Protein AF-A0A3A0AU08-F1 (afdb_monomer_lite)

Sequence (106 aa):
MRICIDSNQFIFGIAGTDAAAERVLLLLPHLEVVIPHLVVQEVTRNLNASEVNALYILFNKAPRLTIINEPVPAPLVTKYIALGLREKGDAFIGAFVEWQEAHYLI

Foldseek 3Di:
DEEEEALVLLQCLLVVNDPVSVVVLVCQLVHQYEYEVVSVVSNVVNDDPVSNVVSVVSVVSRPNYHYHDDQQPPVQLVVQVVVVDDSPPPSRVNSVCVVVVHPYYD

Structure (mmCIF, N/CA/C/O backbone):
data_AF-A0A3A0AU08-F1
#
_entry.id   AF-A0A3A0AU08-F1
#
loop_
_atom_site.group_PDB
_atom_site.id
_atom_site.type_symbol
_atom_site.label_atom_id
_atom_site.label_alt_id
_atom_site.label_comp_id
_atom_site.label_asym_id
_atom_site.label_entity_id
_atom_site.label_seq_id
_atom_site.pdbx_PDB_ins_code
_atom_site.Cartn_x
_atom_site.Cartn_y
_atom_site.Cartn_z
_atom_site.occupancy
_atom_site.B_iso_or_equiv
_atom_site.auth_seq_id
_atom_site.auth_comp_id
_atom_site.auth_asym_id
_atom_site.auth_atom_id
_atom_site.pdbx_PDB_model_num
ATOM 1 N N . MET A 1 1 ? 1.454 -14.918 -0.854 1.00 87.31 1 MET A N 1
ATOM 2 C CA . MET A 1 1 ? 0.871 -14.265 -2.050 1.00 87.31 1 MET A CA 1
ATOM 3 C C . MET A 1 1 ? 0.843 -12.798 -1.721 1.00 87.31 1 MET A C 1
ATOM 5 O O . MET A 1 1 ? 0.077 -12.414 -0.844 1.00 87.31 1 MET A O 1
ATOM 9 N N . ARG A 1 2 ? 1.727 -12.031 -2.352 1.00 95.19 2 ARG A N 1
ATOM 10 C CA . ARG A 1 2 ? 1.970 -10.636 -2.003 1.00 95.19 2 ARG A CA 1
ATOM 11 C C . ARG A 1 2 ? 1.085 -9.714 -2.824 1.00 95.19 2 ARG A C 1
ATOM 13 O O . ARG A 1 2 ? 0.953 -9.912 -4.030 1.00 95.19 2 ARG A O 1
ATOM 20 N N . ILE A 1 3 ? 0.493 -8.727 -2.171 1.00 96.88 3 ILE A N 1
ATOM 21 C CA . ILE A 1 3 ? -0.437 -7.773 -2.775 1.00 96.88 3 ILE A CA 1
ATOM 22 C C . ILE A 1 3 ? 0.085 -6.358 -2.534 1.00 96.88 3 ILE A C 1
ATOM 24 O O . ILE A 1 3 ? 0.605 -6.067 -1.458 1.00 96.88 3 ILE A O 1
ATOM 28 N N . CYS A 1 4 ? -0.067 -5.481 -3.520 1.00 97.06 4 CYS A N 1
ATOM 29 C CA . CYS A 1 4 ? 0.078 -4.044 -3.343 1.00 97.06 4 CYS A CA 1
ATOM 30 C C . CYS A 1 4 ? -1.312 -3.419 -3.259 1.00 97.06 4 CYS A C 1
ATOM 32 O O . CYS A 1 4 ? -2.163 -3.713 -4.095 1.00 97.06 4 CYS A O 1
ATOM 34 N N . ILE A 1 5 ? -1.539 -2.583 -2.251 1.00 96.25 5 ILE A N 1
ATOM 35 C CA . ILE A 1 5 ? -2.806 -1.870 -2.070 1.00 96.25 5 ILE A CA 1
ATOM 36 C C . ILE A 1 5 ? -2.560 -0.388 -2.348 1.00 96.25 5 ILE A C 1
ATOM 38 O O . ILE A 1 5 ? -1.638 0.202 -1.781 1.00 96.25 5 ILE A O 1
ATOM 42 N N . ASP A 1 6 ? -3.366 0.190 -3.230 1.00 94.38 6 ASP A N 1
ATOM 43 C CA . ASP A 1 6 ? -3.326 1.59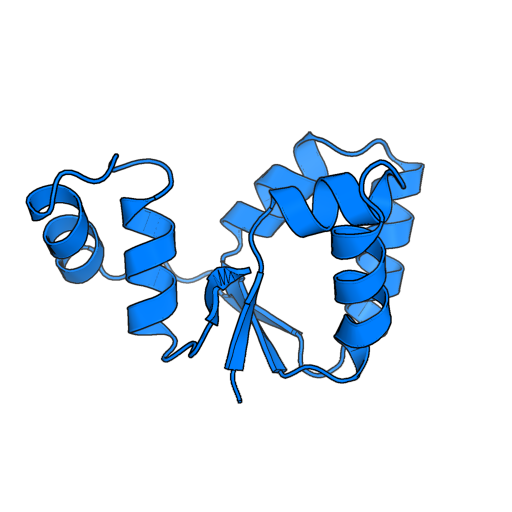7 -3.604 1.00 94.38 6 ASP A CA 1
ATOM 44 C C . ASP A 1 6 ? -3.911 2.501 -2.505 1.00 94.38 6 ASP A C 1
ATOM 46 O O . ASP A 1 6 ? -4.661 2.071 -1.621 1.00 94.38 6 ASP A O 1
ATOM 50 N N . SER A 1 7 ? -3.580 3.789 -2.554 1.00 94.88 7 SER A N 1
ATOM 51 C CA . SER A 1 7 ? -4.037 4.789 -1.586 1.00 94.88 7 SER A CA 1
ATOM 52 C C . SER A 1 7 ? -5.561 4.889 -1.518 1.00 94.88 7 SER A C 1
ATOM 54 O O . SER A 1 7 ? -6.118 4.969 -0.421 1.00 94.88 7 SER A O 1
ATOM 56 N N . ASN A 1 8 ? -6.247 4.797 -2.659 1.00 94.94 8 ASN A N 1
ATOM 57 C CA . ASN A 1 8 ? -7.705 4.876 -2.742 1.00 94.94 8 ASN A CA 1
ATOM 58 C C . ASN A 1 8 ? -8.414 3.825 -1.876 1.00 94.94 8 ASN A C 1
ATOM 60 O O . ASN A 1 8 ? -9.392 4.150 -1.204 1.00 94.94 8 ASN A O 1
ATOM 64 N N . GLN A 1 9 ? -7.902 2.592 -1.817 1.00 96.62 9 GLN A N 1
ATOM 65 C CA . GLN A 1 9 ? -8.506 1.532 -0.999 1.00 96.62 9 GLN A CA 1
ATOM 66 C C . GLN A 1 9 ? -8.431 1.854 0.495 1.00 96.62 9 GLN A C 1
ATOM 68 O O . GLN A 1 9 ? -9.381 1.625 1.242 1.00 96.62 9 GLN A O 1
ATOM 73 N N . PHE A 1 10 ? -7.316 2.428 0.950 1.00 97.38 10 PHE A N 1
ATOM 74 C CA . PHE A 1 10 ? -7.207 2.876 2.334 1.00 97.38 10 PHE A CA 1
ATOM 75 C C . PHE A 1 10 ? -8.100 4.085 2.605 1.00 97.38 10 PHE A C 1
ATOM 77 O O . PHE A 1 10 ? -8.777 4.109 3.627 1.00 97.38 10 PHE A O 1
ATOM 84 N N . ILE A 1 11 ? -8.127 5.070 1.702 1.00 97.19 11 ILE A N 1
ATOM 85 C CA . ILE A 1 11 ? -8.922 6.291 1.876 1.00 97.19 11 ILE A CA 1
ATOM 86 C C . ILE A 1 11 ? -10.409 5.941 1.967 1.00 97.19 11 ILE A C 1
ATOM 88 O O . ILE A 1 11 ? -11.058 6.284 2.953 1.00 97.19 11 ILE A O 1
ATOM 92 N N . PHE A 1 12 ? -10.942 5.212 0.985 1.00 97.25 12 PHE A N 1
ATOM 93 C CA . PHE A 1 12 ? -12.366 4.878 0.948 1.00 97.25 12 PHE A CA 1
ATOM 94 C C . PHE A 1 12 ? -12.758 3.853 2.011 1.00 97.25 12 PHE A C 1
ATOM 96 O O . PHE A 1 12 ? -13.826 3.973 2.610 1.00 97.25 12 PHE A O 1
ATOM 103 N N . GLY A 1 13 ? -11.884 2.883 2.294 1.00 97.31 13 GLY A N 1
ATOM 104 C CA . GLY A 1 13 ? -12.142 1.873 3.313 1.00 97.31 13 GLY A CA 1
ATOM 105 C C . GLY A 1 13 ? -12.128 2.439 4.736 1.00 97.31 13 GLY A C 1
ATOM 106 O O . GLY A 1 13 ? -12.939 2.027 5.558 1.00 97.31 13 GLY A O 1
ATOM 107 N N . ILE A 1 14 ? -11.244 3.395 5.047 1.00 96.75 14 ILE A N 1
ATOM 108 C CA . ILE A 1 14 ? -11.229 4.056 6.362 1.00 96.75 14 ILE A CA 1
ATOM 109 C C . ILE A 1 14 ? -12.379 5.063 6.489 1.00 96.75 14 ILE A C 1
ATOM 111 O O . ILE A 1 14 ? -12.988 5.144 7.555 1.00 96.75 14 ILE A O 1
ATOM 115 N N . ALA A 1 15 ? -12.700 5.798 5.419 1.00 94.06 15 ALA A N 1
ATOM 116 C CA . ALA A 1 15 ? -13.805 6.759 5.411 1.00 94.06 15 ALA A CA 1
ATOM 117 C C . ALA A 1 15 ? -15.198 6.096 5.382 1.00 94.06 15 ALA A C 1
ATOM 119 O O . ALA A 1 15 ? -16.203 6.773 5.595 1.00 94.06 15 ALA A O 1
ATOM 120 N N . GLY A 1 16 ? -15.276 4.789 5.104 1.00 94.31 16 GLY A N 1
ATOM 121 C CA . GLY A 1 16 ? -16.537 4.050 4.995 1.00 94.31 16 GLY A CA 1
ATOM 122 C C . GLY A 1 16 ? -17.375 4.456 3.778 1.00 94.31 16 GLY A C 1
ATOM 123 O O . GLY A 1 16 ? -18.605 4.486 3.840 1.00 94.31 16 GLY A O 1
ATOM 124 N N . THR A 1 17 ? -16.716 4.873 2.693 1.00 95.56 17 THR A N 1
ATOM 125 C CA . THR A 1 17 ? -17.379 5.367 1.474 1.00 95.56 17 THR A CA 1
ATOM 126 C C . THR A 1 17 ? -17.420 4.336 0.350 1.00 95.56 17 THR A C 1
ATOM 128 O O . THR A 1 17 ? -18.173 4.522 -0.605 1.00 95.56 17 THR A O 1
ATOM 131 N N . ASP A 1 18 ? -16.667 3.238 0.473 1.00 97.38 18 ASP A N 1
ATOM 132 C CA . ASP A 1 18 ? -16.695 2.111 -0.458 1.00 97.38 18 ASP A CA 1
ATOM 133 C C . ASP A 1 18 ? -16.668 0.765 0.286 1.00 97.38 18 ASP A C 1
ATOM 135 O O . ASP A 1 18 ? -15.705 0.406 0.967 1.00 97.38 18 ASP A O 1
ATOM 139 N N . ALA A 1 19 ? -17.733 -0.021 0.110 1.00 96.81 19 ALA A N 1
ATOM 140 C CA . ALA A 1 19 ? -17.910 -1.288 0.815 1.00 96.81 19 ALA A CA 1
ATOM 141 C C . ALA A 1 19 ? -16.920 -2.385 0.375 1.00 96.81 19 ALA A C 1
ATOM 143 O O . ALA A 1 19 ? -16.685 -3.338 1.124 1.00 96.81 19 ALA A O 1
ATOM 144 N N . ALA A 1 20 ? -16.366 -2.310 -0.840 1.00 96.19 20 ALA A N 1
ATOM 145 C CA . ALA A 1 20 ? -15.351 -3.257 -1.288 1.00 96.19 20 ALA A CA 1
ATOM 146 C C . ALA A 1 20 ? -13.995 -2.923 -0.653 1.00 96.19 20 ALA A C 1
ATOM 148 O O . ALA A 1 20 ? -13.342 -3.824 -0.125 1.00 96.19 20 ALA A O 1
ATOM 149 N N . ALA A 1 21 ? -13.631 -1.642 -0.611 1.00 97.12 21 ALA A N 1
ATOM 150 C CA . ALA A 1 21 ? -12.450 -1.138 0.072 1.00 97.12 21 ALA A CA 1
ATOM 151 C C . ALA A 1 21 ? -12.486 -1.478 1.571 1.00 97.12 21 ALA A C 1
ATOM 153 O O . ALA A 1 21 ? -11.527 -2.038 2.103 1.00 97.12 21 ALA A O 1
ATOM 154 N N . GLU A 1 22 ? -13.624 -1.269 2.241 1.00 97.25 22 GLU A N 1
ATOM 155 C CA . GLU A 1 22 ? -13.824 -1.695 3.634 1.00 97.25 22 GLU A CA 1
ATOM 156 C C . GLU A 1 22 ? -13.539 -3.192 3.827 1.00 97.25 22 GLU A C 1
ATOM 158 O O . GLU A 1 22 ? -12.816 -3.588 4.745 1.00 97.25 22 GLU A O 1
ATOM 163 N N . ARG A 1 23 ? -14.059 -4.048 2.935 1.00 96.31 23 ARG A N 1
ATOM 164 C CA . ARG A 1 23 ? -13.812 -5.498 2.985 1.00 96.31 23 ARG A CA 1
ATOM 165 C C . ARG A 1 23 ? -12.341 -5.843 2.782 1.00 96.31 23 ARG A C 1
ATOM 167 O O . ARG A 1 23 ? -11.844 -6.733 3.468 1.00 96.31 23 ARG A O 1
ATOM 174 N N . VAL A 1 24 ? -11.641 -5.153 1.881 1.00 95.38 24 VAL A N 1
ATOM 175 C CA . VAL A 1 24 ? -10.192 -5.326 1.694 1.00 95.38 24 VAL A CA 1
ATOM 176 C C . VAL A 1 24 ? -9.448 -4.988 2.988 1.00 95.38 24 VAL A C 1
ATOM 178 O O . VAL A 1 24 ? -8.607 -5.773 3.428 1.00 95.38 24 VAL A O 1
ATOM 181 N N . LEU A 1 25 ? -9.800 -3.885 3.656 1.00 96.38 25 LEU A N 1
ATOM 182 C CA . LEU A 1 25 ? -9.162 -3.486 4.914 1.00 96.38 25 LEU A CA 1
ATOM 183 C C . LEU A 1 25 ? -9.452 -4.453 6.069 1.00 96.38 25 LEU A C 1
ATOM 185 O O . LEU A 1 25 ? -8.555 -4.740 6.860 1.00 96.38 25 LEU A O 1
ATOM 189 N N . LEU A 1 26 ? -10.659 -5.022 6.145 1.00 96.12 26 LEU A N 1
ATOM 190 C CA . LEU A 1 26 ? -10.986 -6.066 7.127 1.00 96.12 26 LEU A CA 1
ATOM 191 C C . LEU A 1 26 ? -10.130 -7.328 6.953 1.00 96.12 26 LEU A C 1
ATOM 193 O O . LEU A 1 26 ? -9.841 -8.020 7.929 1.00 96.12 26 LEU A O 1
ATOM 197 N N . LEU A 1 27 ? -9.705 -7.622 5.723 1.00 95.62 27 LEU A N 1
ATOM 198 C CA . LEU A 1 27 ? -8.833 -8.753 5.416 1.00 95.62 27 LEU A CA 1
ATOM 199 C C . LEU A 1 27 ? -7.350 -8.441 5.632 1.00 95.62 27 LEU A C 1
ATOM 201 O O . LEU A 1 27 ? -6.560 -9.381 5.699 1.00 95.62 27 LEU A O 1
ATOM 205 N N . LEU A 1 28 ? -6.959 -7.171 5.786 1.00 95.50 28 LEU A N 1
ATOM 206 C CA . LEU A 1 28 ? -5.559 -6.742 5.869 1.00 95.50 28 LEU A CA 1
ATOM 207 C C . LEU A 1 28 ? -4.709 -7.544 6.881 1.00 95.50 28 LEU A C 1
ATOM 209 O O . LEU A 1 28 ? -3.610 -7.958 6.505 1.00 95.50 28 LEU A O 1
ATOM 213 N N . PRO A 1 29 ? -5.189 -7.874 8.103 1.00 95.81 29 PRO A N 1
ATOM 214 C CA . PRO A 1 29 ? -4.447 -8.726 9.044 1.00 95.81 29 PRO A CA 1
ATOM 215 C C . PRO A 1 29 ? -4.076 -10.115 8.502 1.00 95.81 29 PRO A C 1
ATOM 217 O O . PRO A 1 29 ? -3.114 -10.739 8.951 1.00 95.81 29 PRO A O 1
ATOM 220 N N . HIS A 1 30 ? -4.835 -10.605 7.524 1.00 95.56 30 HIS A N 1
ATOM 221 C CA . HIS A 1 30 ? -4.711 -11.927 6.917 1.00 95.56 30 HIS A CA 1
ATOM 222 C C . HIS A 1 30 ? -4.057 -11.910 5.533 1.00 95.56 30 HIS A C 1
ATOM 224 O O . HIS A 1 30 ? -3.892 -12.976 4.936 1.00 95.56 30 HIS A O 1
ATOM 230 N N . LEU A 1 31 ? -3.591 -10.756 5.058 1.00 95.56 31 LEU A N 1
ATOM 231 C CA . LEU A 1 31 ? -2.894 -10.613 3.781 1.00 95.56 31 LEU A CA 1
ATOM 232 C C . LEU A 1 31 ? -1.384 -10.431 3.988 1.00 95.56 31 LEU A C 1
ATOM 234 O O . LEU A 1 31 ? -0.923 -10.148 5.092 1.00 95.56 31 LEU A O 1
ATOM 238 N N . GLU A 1 32 ? -0.604 -10.671 2.935 1.00 97.75 32 GLU A N 1
ATOM 239 C CA . GLU A 1 32 ? 0.796 -10.249 2.832 1.00 97.75 32 GLU A CA 1
ATOM 240 C C . GLU A 1 32 ? 0.808 -9.026 1.916 1.00 97.75 32 GLU A C 1
ATOM 242 O O . GLU A 1 32 ? 0.537 -9.150 0.719 1.00 97.75 32 GLU A O 1
ATOM 247 N N . VAL A 1 33 ? 1.048 -7.846 2.486 1.00 97.94 33 VAL A N 1
ATOM 248 C CA . VAL A 1 33 ? 0.867 -6.571 1.787 1.00 97.94 33 VAL A CA 1
ATOM 249 C C . VAL A 1 33 ? 2.163 -5.788 1.775 1.00 97.94 33 VAL A C 1
ATOM 251 O O . VAL A 1 33 ? 2.828 -5.654 2.798 1.00 97.94 33 VAL A O 1
ATOM 254 N N . VAL A 1 34 ? 2.496 -5.237 0.617 1.00 98.19 34 VAL A N 1
ATOM 255 C CA . VAL A 1 34 ? 3.629 -4.338 0.433 1.00 98.19 34 VAL A CA 1
ATOM 256 C C . VAL A 1 34 ? 3.120 -3.030 -0.158 1.00 98.19 34 VAL A C 1
ATOM 258 O O . VAL A 1 34 ? 2.374 -3.046 -1.131 1.00 98.19 34 VAL A O 1
ATOM 261 N N . ILE A 1 35 ? 3.485 -1.895 0.430 1.00 97.25 35 ILE A N 1
ATOM 262 C CA . ILE A 1 35 ? 3.105 -0.574 -0.084 1.00 97.25 35 ILE A CA 1
ATOM 263 C C . ILE A 1 35 ? 4.305 0.372 -0.072 1.00 97.25 35 ILE A C 1
ATOM 265 O O . ILE A 1 35 ? 5.163 0.262 0.810 1.00 97.25 35 ILE A O 1
ATOM 269 N N . PRO A 1 36 ? 4.398 1.316 -1.020 1.00 96.12 36 PRO A N 1
ATOM 270 C CA . PRO A 1 36 ? 5.420 2.347 -0.965 1.00 96.12 36 PRO A CA 1
ATOM 271 C C . PRO A 1 36 ? 5.057 3.382 0.105 1.00 96.12 36 PRO A C 1
ATOM 273 O O . PRO A 1 36 ? 3.883 3.674 0.339 1.00 96.12 36 PRO A O 1
ATOM 276 N N . HIS A 1 37 ? 6.060 4.022 0.704 1.00 95.06 37 HIS A N 1
ATOM 277 C CA . HIS A 1 37 ? 5.849 5.109 1.667 1.00 95.06 37 HIS A CA 1
ATOM 278 C C . HIS A 1 37 ? 4.977 6.248 1.105 1.00 95.06 37 HIS A C 1
ATOM 280 O O . HIS A 1 37 ? 4.214 6.870 1.842 1.00 95.06 37 HIS A O 1
ATOM 286 N N . LEU A 1 38 ? 5.029 6.483 -0.212 1.00 92.81 38 LEU A N 1
ATOM 287 C CA . LEU A 1 38 ? 4.177 7.460 -0.896 1.00 92.81 38 LEU A CA 1
ATOM 288 C C . LEU A 1 38 ? 2.678 7.178 -0.726 1.00 92.81 38 LEU A C 1
ATOM 290 O O . LEU A 1 38 ? 1.924 8.127 -0.534 1.00 92.81 38 LEU A O 1
ATOM 294 N N . VAL A 1 39 ? 2.254 5.907 -0.712 1.00 94.56 39 VAL A N 1
ATOM 295 C CA . VAL A 1 39 ? 0.850 5.548 -0.442 1.00 94.56 39 VAL A CA 1
ATOM 296 C C . VAL A 1 39 ? 0.465 5.998 0.964 1.00 94.56 39 VAL A C 1
ATOM 298 O O . VAL A 1 39 ? -0.557 6.648 1.140 1.00 94.56 39 VAL A O 1
ATOM 301 N N . VAL A 1 40 ? 1.312 5.763 1.969 1.00 95.75 40 VAL A N 1
ATOM 302 C CA . VAL A 1 40 ? 1.042 6.210 3.347 1.00 95.75 40 VAL A CA 1
ATOM 303 C C . VAL A 1 40 ? 0.930 7.735 3.425 1.00 95.75 40 VAL A C 1
ATOM 305 O O . VAL A 1 40 ? 0.024 8.255 4.078 1.00 95.75 40 VAL A O 1
ATOM 308 N N . GLN A 1 41 ? 1.811 8.467 2.739 1.00 94.88 41 GLN A N 1
ATOM 309 C CA . GLN A 1 41 ? 1.760 9.932 2.676 1.00 94.88 41 GLN A CA 1
ATOM 310 C C . GLN A 1 41 ? 0.497 10.460 1.989 1.00 94.88 41 GLN A C 1
ATOM 312 O O . GLN A 1 41 ? -0.040 11.490 2.395 1.00 94.88 41 GLN A O 1
ATOM 317 N N . GLU A 1 42 ? 0.035 9.795 0.934 1.00 94.44 42 GLU A N 1
ATOM 318 C CA . GLU A 1 42 ? -1.192 10.168 0.239 1.00 94.44 42 GLU A CA 1
ATOM 319 C C . GLU A 1 42 ? -2.425 9.886 1.097 1.00 94.44 42 GLU A C 1
ATOM 321 O O . GLU A 1 42 ? -3.258 10.772 1.278 1.00 94.44 42 GLU A O 1
ATOM 326 N N . VAL A 1 43 ? -2.505 8.695 1.691 1.00 96.62 43 VAL A N 1
ATOM 327 C CA . VAL A 1 43 ? -3.612 8.306 2.570 1.00 96.62 43 VAL A CA 1
ATOM 328 C C . VAL A 1 43 ? -3.702 9.270 3.749 1.00 96.62 43 VAL A C 1
ATOM 330 O O . VAL A 1 43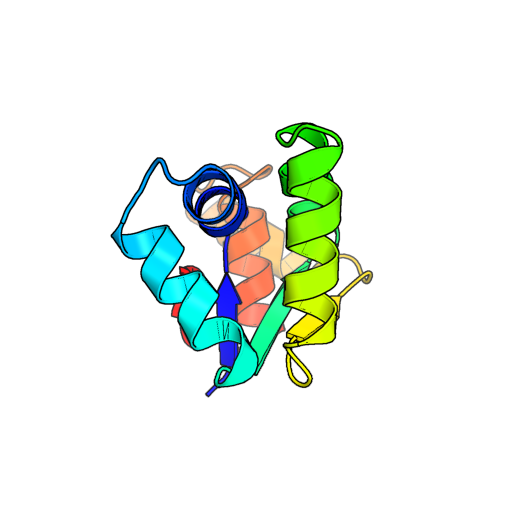 ? -4.735 9.893 3.963 1.00 96.62 43 VAL A O 1
ATOM 333 N N . THR A 1 44 ? -2.604 9.480 4.475 1.00 96.81 44 THR A N 1
ATOM 334 C CA . THR A 1 44 ? -2.593 10.377 5.645 1.00 96.81 44 THR A CA 1
ATOM 335 C C . THR A 1 44 ? -2.945 11.826 5.313 1.00 96.81 44 THR A C 1
ATOM 337 O O . THR A 1 44 ? -3.533 12.502 6.150 1.00 96.81 44 THR A O 1
ATOM 340 N N . ARG A 1 45 ? -2.640 12.309 4.102 1.00 96.88 45 ARG A N 1
ATOM 341 C CA . ARG A 1 45 ? -3.009 13.661 3.652 1.00 96.88 45 ARG A CA 1
ATOM 342 C C . ARG A 1 45 ? -4.506 13.815 3.379 1.00 96.88 45 ARG A C 1
ATOM 344 O O . ARG A 1 45 ? -5.018 14.925 3.483 1.00 96.88 45 ARG A O 1
ATOM 351 N N . ASN A 1 46 ? -5.178 12.729 3.004 1.00 96.88 46 ASN A N 1
ATOM 352 C CA . ASN A 1 46 ? -6.598 12.722 2.652 1.00 96.88 46 ASN A CA 1
ATOM 353 C C . ASN A 1 46 ? -7.516 12.358 3.829 1.00 96.88 46 ASN A C 1
ATOM 355 O O . ASN A 1 46 ? -8.731 12.475 3.700 1.00 96.88 46 ASN A O 1
ATOM 359 N N . LEU A 1 47 ? -6.955 11.939 4.964 1.00 95.88 47 LEU A N 1
ATOM 360 C CA . LEU A 1 47 ? -7.702 11.547 6.155 1.00 95.88 47 LEU A CA 1
ATOM 361 C C . LEU A 1 47 ? -7.662 12.636 7.235 1.00 95.88 47 LEU A C 1
ATOM 363 O O . LEU A 1 47 ? -6.671 13.348 7.407 1.00 95.88 47 LEU A O 1
ATOM 367 N N . ASN A 1 48 ? -8.734 12.736 8.016 1.00 96.69 48 ASN A N 1
ATOM 368 C CA . ASN A 1 48 ? -8.764 13.554 9.2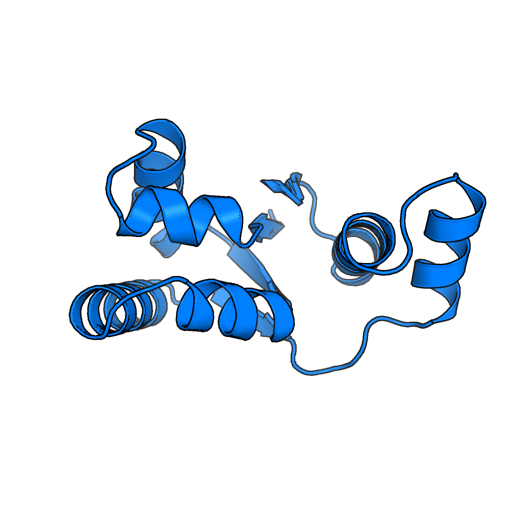24 1.00 96.69 48 ASN A CA 1
ATOM 369 C C . ASN A 1 48 ? -8.039 12.859 10.396 1.00 96.69 48 ASN A C 1
ATOM 371 O O . ASN A 1 48 ? -7.700 11.679 10.340 1.00 96.69 48 ASN A O 1
ATOM 375 N N . ALA A 1 49 ? -7.815 13.571 11.504 1.00 96.38 49 ALA A N 1
ATOM 376 C CA . ALA A 1 49 ? -7.025 13.048 12.624 1.00 96.38 49 ALA A CA 1
ATOM 377 C C . ALA A 1 49 ? -7.570 11.737 13.232 1.00 96.38 49 ALA A C 1
ATOM 379 O O . ALA A 1 49 ? -6.790 10.872 13.636 1.00 96.38 49 ALA A O 1
ATOM 380 N N . SER A 1 50 ? -8.896 11.574 13.297 1.00 96.81 50 SER A N 1
ATOM 381 C CA . SER A 1 50 ? -9.515 10.354 13.832 1.00 96.81 50 SER A CA 1
ATOM 382 C C . SER A 1 50 ? -9.346 9.161 12.886 1.00 96.81 50 SER A C 1
ATOM 384 O O . SER A 1 50 ? -9.036 8.057 13.331 1.00 96.81 50 SER A O 1
ATOM 386 N N . GLU A 1 51 ? -9.443 9.404 11.581 1.00 97.00 51 GLU A N 1
ATOM 387 C CA . GLU A 1 51 ? -9.234 8.410 10.528 1.00 97.00 51 GLU A CA 1
ATOM 388 C C . GLU A 1 51 ? -7.763 7.990 10.428 1.00 97.00 51 GLU A C 1
ATOM 390 O O . GLU A 1 51 ? -7.462 6.805 10.310 1.00 97.00 51 GLU A O 1
ATOM 395 N N . VAL A 1 52 ? -6.826 8.933 10.569 1.00 97.12 52 VAL A N 1
ATOM 396 C CA . VAL A 1 52 ? -5.388 8.629 10.644 1.00 97.12 52 VAL A CA 1
ATOM 397 C C . VAL A 1 52 ? -5.083 7.721 11.839 1.00 97.12 52 VAL A C 1
ATOM 399 O O . VAL A 1 52 ? -4.314 6.768 11.714 1.00 97.12 52 VAL A O 1
ATOM 402 N N . ASN A 1 53 ? -5.706 7.961 12.996 1.00 97.19 53 ASN A N 1
ATOM 403 C CA . ASN A 1 53 ? -5.561 7.065 14.143 1.00 97.19 53 ASN A CA 1
ATOM 404 C C . ASN A 1 53 ? -6.112 5.659 13.836 1.00 97.19 53 ASN A C 1
ATOM 406 O O . ASN A 1 53 ? -5.455 4.658 14.124 1.00 97.19 53 ASN A O 1
ATOM 410 N N . ALA A 1 54 ? -7.281 5.569 13.193 1.00 96.25 54 ALA A N 1
ATOM 411 C CA . ALA A 1 54 ? -7.857 4.293 12.768 1.00 96.25 54 ALA A CA 1
ATOM 412 C C . ALA A 1 54 ? -6.939 3.534 11.790 1.00 96.25 54 ALA A C 1
ATOM 414 O O . ALA A 1 54 ? -6.734 2.330 11.959 1.00 96.25 54 ALA A O 1
ATOM 415 N N . LEU A 1 55 ? -6.320 4.238 10.836 1.00 96.88 55 LEU A N 1
ATOM 416 C CA . LEU A 1 55 ? -5.336 3.681 9.906 1.00 96.88 55 LEU A CA 1
ATOM 417 C C . LEU A 1 55 ? -4.149 3.054 10.648 1.00 96.88 55 LEU A C 1
ATOM 419 O O . LEU A 1 55 ? -3.792 1.908 10.384 1.00 96.88 55 LEU A O 1
ATOM 423 N N . TYR A 1 56 ? -3.551 3.762 11.609 1.00 96.44 56 TYR A N 1
ATOM 424 C CA . TYR A 1 56 ? -2.410 3.223 12.356 1.00 96.44 56 TYR A CA 1
ATOM 425 C C . TYR A 1 56 ? -2.797 2.066 13.284 1.00 96.44 56 TYR A C 1
ATOM 427 O O . TYR A 1 56 ? -2.026 1.117 13.433 1.00 96.44 56 TYR A O 1
ATOM 435 N N . ILE A 1 57 ? -4.001 2.080 13.864 1.00 96.50 57 ILE A N 1
ATOM 436 C CA . ILE A 1 57 ? -4.540 0.921 14.593 1.00 96.50 57 ILE A CA 1
ATOM 437 C C . ILE A 1 57 ? -4.668 -0.286 13.657 1.00 96.50 57 ILE A C 1
ATOM 439 O O . ILE A 1 57 ? -4.319 -1.401 14.048 1.00 96.50 57 ILE A O 1
ATOM 443 N N . LEU A 1 58 ? -5.153 -0.079 12.432 1.00 96.31 58 LEU A N 1
ATOM 444 C CA . LEU A 1 58 ? -5.260 -1.125 11.421 1.00 96.31 58 LEU A CA 1
ATOM 445 C C . LEU A 1 58 ? -3.876 -1.659 11.015 1.00 96.31 58 LEU A C 1
ATOM 447 O O . LEU A 1 58 ? -3.682 -2.872 10.994 1.00 96.31 58 LEU A O 1
ATOM 451 N N . PHE A 1 59 ? -2.898 -0.782 10.777 1.00 96.81 59 PHE A N 1
ATOM 452 C CA . PHE A 1 59 ? -1.523 -1.175 10.443 1.00 96.81 59 PHE A CA 1
ATOM 453 C C . PHE A 1 59 ? -0.873 -1.990 11.564 1.00 96.81 59 PHE A C 1
ATOM 455 O O . PHE A 1 59 ? -0.276 -3.029 11.299 1.00 96.81 59 PHE A O 1
ATOM 462 N N . ASN A 1 60 ? -1.072 -1.599 12.825 1.00 96.81 60 ASN A N 1
ATOM 463 C CA . ASN A 1 60 ? -0.581 -2.359 13.979 1.00 96.81 60 ASN A CA 1
ATOM 464 C C . ASN A 1 60 ? -1.204 -3.761 14.091 1.00 96.81 60 ASN A C 1
ATOM 466 O O . ASN A 1 60 ? -0.602 -4.662 14.671 1.00 96.81 60 ASN A O 1
ATOM 470 N N . LYS A 1 61 ? -2.405 -3.963 13.536 1.00 96.88 61 LYS A N 1
ATOM 471 C CA . LYS A 1 61 ? -3.072 -5.272 13.463 1.00 96.88 61 LYS A CA 1
ATOM 472 C C . LYS A 1 61 ? -2.673 -6.081 12.225 1.00 96.88 61 LYS A C 1
ATOM 474 O O . LYS A 1 61 ? -3.104 -7.225 12.106 1.00 96.88 61 LYS A O 1
ATOM 479 N N . ALA A 1 62 ? -1.871 -5.522 11.319 1.00 97.06 62 ALA A N 1
ATOM 480 C CA . ALA A 1 62 ? -1.450 -6.150 10.073 1.00 97.06 62 ALA A CA 1
ATOM 481 C C . ALA A 1 62 ? 0.040 -6.540 10.123 1.00 97.06 62 ALA A C 1
ATOM 483 O O . ALA A 1 62 ? 0.884 -5.841 9.565 1.00 97.06 62 ALA A O 1
ATOM 484 N N . PRO A 1 63 ? 0.401 -7.681 10.745 1.00 96.25 63 PRO A N 1
ATOM 485 C CA . PRO A 1 63 ? 1.802 -8.048 10.991 1.00 96.25 63 PRO A CA 1
ATOM 486 C C . PRO A 1 63 ? 2.611 -8.341 9.718 1.00 96.25 63 PRO A C 1
ATOM 488 O O . PRO A 1 63 ? 3.831 -8.450 9.777 1.00 96.25 63 PRO A O 1
ATOM 491 N N . ARG A 1 64 ? 1.941 -8.509 8.573 1.00 97.50 64 ARG A N 1
ATOM 492 C CA . ARG A 1 64 ? 2.556 -8.758 7.260 1.00 97.50 64 ARG A CA 1
ATOM 493 C C . ARG A 1 64 ? 2.346 -7.598 6.287 1.00 97.50 64 ARG A C 1
ATOM 495 O O . ARG A 1 64 ? 2.439 -7.794 5.078 1.00 97.50 64 ARG A O 1
ATOM 502 N N . LEU A 1 65 ? 2.031 -6.415 6.808 1.00 97.69 65 LEU A N 1
ATOM 503 C CA . LEU A 1 65 ? 2.116 -5.170 6.062 1.00 97.69 65 LEU A CA 1
ATOM 504 C C . LEU A 1 65 ? 3.564 -4.677 6.108 1.00 97.69 65 LEU A C 1
ATOM 506 O O . LEU A 1 65 ? 4.135 -4.498 7.180 1.00 97.69 65 LEU A O 1
ATOM 510 N N . THR A 1 66 ? 4.163 -4.449 4.947 1.00 97.94 66 THR A N 1
ATOM 511 C CA . THR A 1 66 ? 5.502 -3.873 4.817 1.00 97.94 66 THR A CA 1
ATOM 512 C C . THR A 1 66 ? 5.419 -2.556 4.062 1.00 97.94 66 THR A C 1
ATOM 514 O O . THR A 1 66 ? 4.888 -2.494 2.954 1.00 97.94 66 THR A O 1
ATOM 517 N N . ILE A 1 67 ? 5.956 -1.499 4.669 1.00 97.44 67 ILE A N 1
ATOM 518 C CA . ILE A 1 67 ? 6.086 -0.183 4.044 1.00 97.44 67 ILE A CA 1
ATOM 519 C C . ILE A 1 67 ? 7.521 -0.052 3.543 1.00 97.44 67 ILE A C 1
ATOM 521 O O . ILE A 1 67 ? 8.460 -0.101 4.336 1.00 97.44 67 ILE A O 1
ATOM 525 N N . ILE A 1 68 ? 7.678 0.112 2.234 1.00 97.38 68 ILE A N 1
ATOM 526 C CA . ILE A 1 68 ? 8.974 0.272 1.571 1.00 97.38 68 ILE A CA 1
ATOM 527 C C . ILE A 1 68 ? 9.270 1.765 1.445 1.00 97.38 68 ILE A C 1
ATOM 529 O O . ILE A 1 68 ? 8.472 2.518 0.879 1.00 97.38 68 ILE A O 1
ATOM 533 N N . ASN A 1 69 ? 10.405 2.199 1.991 1.00 95.19 69 ASN A N 1
ATOM 534 C CA . ASN A 1 69 ? 10.824 3.606 1.958 1.00 95.19 69 ASN A CA 1
ATOM 535 C C . ASN A 1 69 ? 11.807 3.883 0.816 1.00 95.19 69 ASN A C 1
ATOM 537 O O . ASN A 1 69 ? 12.041 5.033 0.448 1.00 95.19 69 ASN A O 1
ATOM 541 N N . GLU A 1 70 ? 12.389 2.827 0.264 1.00 94.38 70 GLU A N 1
ATOM 542 C CA . GLU A 1 70 ? 13.334 2.875 -0.829 1.00 94.38 70 GLU A CA 1
ATOM 543 C C . GLU A 1 70 ? 12.650 3.355 -2.120 1.00 94.38 70 GLU A C 1
ATOM 545 O O . GLU A 1 70 ? 11.519 2.956 -2.426 1.00 94.38 70 GLU A O 1
ATOM 550 N N . PRO A 1 71 ? 13.326 4.206 -2.910 1.00 91.06 71 PRO A N 1
ATOM 551 C CA . PRO A 1 71 ? 12.787 4.653 -4.182 1.00 91.06 71 PRO A CA 1
ATOM 552 C C . PRO A 1 71 ? 12.682 3.479 -5.159 1.00 91.06 71 PRO A C 1
ATOM 554 O O . PRO A 1 71 ? 13.592 2.654 -5.260 1.00 91.06 71 PRO A O 1
ATOM 557 N N . VAL A 1 72 ? 11.590 3.445 -5.927 1.00 94.06 72 VAL A N 1
ATOM 558 C CA . VAL A 1 72 ? 11.421 2.469 -7.011 1.00 94.06 72 VAL A CA 1
ATOM 559 C C . VAL A 1 72 ? 12.564 2.624 -8.018 1.00 94.06 72 VAL A C 1
ATOM 561 O O . VAL A 1 72 ? 12.875 3.757 -8.404 1.00 94.06 72 VAL A O 1
ATOM 564 N N . PRO A 1 73 ? 13.179 1.522 -8.487 1.00 95.44 73 PRO A N 1
ATOM 565 C CA . PRO A 1 73 ? 14.225 1.581 -9.496 1.00 95.44 73 PRO A CA 1
ATOM 566 C C . PRO A 1 73 ? 13.779 2.363 -10.736 1.00 95.44 73 PRO A C 1
ATOM 568 O O . PRO A 1 73 ? 12.842 1.970 -11.432 1.00 95.44 73 PRO A O 1
ATOM 571 N N . ALA A 1 74 ? 14.490 3.449 -11.050 1.00 94.19 74 ALA A N 1
ATOM 572 C CA . ALA A 1 74 ? 14.172 4.315 -12.187 1.00 94.19 74 ALA A CA 1
ATOM 573 C C . ALA A 1 74 ? 14.011 3.565 -13.529 1.00 94.19 74 ALA A C 1
ATOM 575 O O . ALA 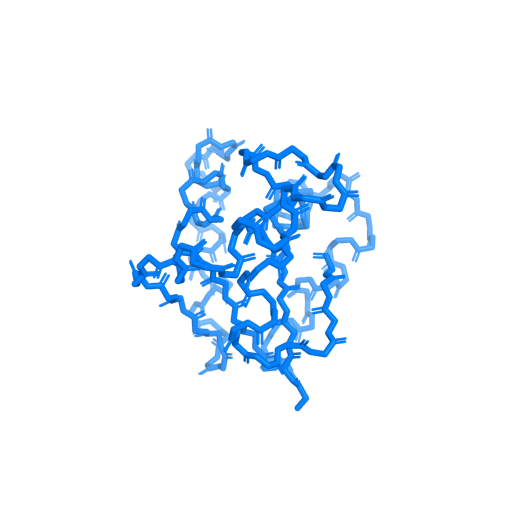A 1 74 ? 13.087 3.901 -14.266 1.00 94.19 74 ALA A O 1
ATOM 576 N N . PRO A 1 75 ? 14.806 2.518 -13.853 1.00 96.50 75 PRO A N 1
ATOM 577 C CA . PRO A 1 75 ? 14.599 1.750 -15.081 1.00 96.50 75 PRO A CA 1
ATOM 578 C C . PRO A 1 75 ? 13.215 1.092 -15.183 1.00 96.50 75 PRO A C 1
ATOM 580 O O . PRO A 1 75 ? 12.659 1.021 -16.278 1.00 96.50 75 PRO A O 1
ATOM 583 N N . LEU A 1 76 ? 12.640 0.649 -14.058 1.00 96.06 76 LEU A N 1
ATOM 584 C CA . LEU A 1 76 ? 11.290 0.081 -14.030 1.00 96.06 76 LEU A CA 1
ATOM 585 C C . LEU A 1 76 ? 10.242 1.168 -14.256 1.00 96.06 76 LEU A C 1
ATOM 587 O O . LEU A 1 76 ? 9.333 0.981 -15.055 1.00 96.06 76 LEU A O 1
ATOM 591 N N . VAL A 1 77 ? 10.397 2.338 -13.636 1.00 95.06 77 VAL A N 1
ATOM 592 C CA . VAL A 1 77 ? 9.477 3.463 -13.870 1.00 95.06 77 VAL A CA 1
ATOM 593 C C . VAL A 1 77 ? 9.502 3.878 -15.345 1.00 95.06 77 VAL A C 1
ATOM 595 O O . VAL A 1 77 ? 8.451 3.974 -15.978 1.00 95.06 77 VAL A O 1
ATOM 598 N N . THR A 1 78 ? 10.692 4.021 -15.938 1.00 95.44 78 THR A N 1
ATOM 599 C CA . THR A 1 78 ? 10.859 4.350 -17.364 1.00 95.44 78 T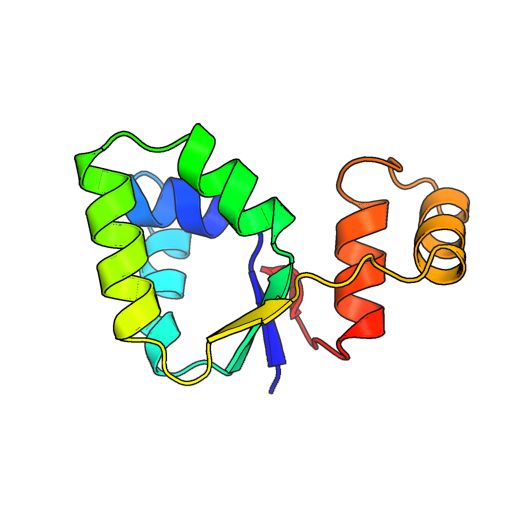HR A CA 1
ATOM 600 C C . THR A 1 78 ? 10.211 3.315 -18.283 1.00 95.44 78 THR A C 1
ATOM 602 O O . THR A 1 78 ? 9.592 3.694 -19.277 1.00 95.44 78 THR A O 1
ATOM 605 N N . LYS A 1 79 ? 10.298 2.019 -17.948 1.00 96.50 79 LYS A N 1
ATOM 606 C CA . LYS A 1 79 ? 9.611 0.945 -18.685 1.00 96.50 79 LYS A CA 1
ATOM 607 C C . LYS A 1 79 ? 8.105 1.207 -18.761 1.00 96.50 79 LYS A C 1
ATOM 609 O O . LYS A 1 79 ? 7.538 1.134 -19.845 1.00 96.50 79 LYS A O 1
ATOM 614 N N . TYR A 1 80 ? 7.465 1.548 -17.645 1.00 95.00 80 TYR A N 1
ATOM 615 C CA . TYR A 1 80 ? 6.024 1.806 -17.617 1.00 95.00 80 TYR A CA 1
ATOM 616 C C . TYR A 1 80 ? 5.629 3.142 -18.264 1.00 95.00 80 TYR A C 1
ATOM 618 O O . TYR A 1 80 ? 4.594 3.210 -18.927 1.00 95.00 80 TYR A O 1
ATOM 626 N N . ILE A 1 81 ? 6.466 4.179 -18.166 1.00 94.88 81 ILE A N 1
ATOM 627 C CA . ILE A 1 81 ? 6.263 5.434 -18.913 1.00 94.88 81 ILE A CA 1
ATOM 628 C C . ILE A 1 81 ? 6.282 5.168 -20.423 1.00 94.88 81 ILE A C 1
ATOM 630 O O . ILE A 1 81 ? 5.431 5.674 -21.152 1.00 94.88 81 ILE A O 1
ATOM 634 N N . ALA A 1 82 ? 7.214 4.339 -20.901 1.00 95.31 82 ALA A N 1
ATOM 635 C CA . ALA A 1 82 ? 7.308 3.975 -22.314 1.00 95.31 82 ALA A CA 1
ATOM 636 C C . ALA A 1 82 ? 6.078 3.196 -22.823 1.00 95.31 82 ALA A C 1
ATOM 638 O O . ALA A 1 82 ? 5.796 3.220 -24.019 1.00 95.31 82 ALA A O 1
ATOM 639 N N . LEU A 1 83 ? 5.317 2.557 -21.926 1.00 94.44 83 LEU A N 1
ATOM 640 C CA . LEU A 1 83 ? 4.023 1.932 -22.228 1.00 94.44 83 LEU A CA 1
ATOM 641 C C . LEU A 1 83 ? 2.856 2.939 -22.271 1.00 94.44 83 LEU A C 1
ATOM 643 O O . LEU A 1 83 ? 1.713 2.543 -22.486 1.00 94.44 83 LEU A O 1
ATOM 647 N N . GLY A 1 84 ? 3.128 4.233 -22.082 1.00 92.69 84 GLY A N 1
ATOM 648 C CA . GLY A 1 84 ? 2.138 5.310 -22.123 1.00 92.69 84 GLY A CA 1
ATOM 649 C C . GLY A 1 84 ? 1.505 5.645 -20.772 1.00 92.69 84 GLY A C 1
ATOM 650 O O . GLY A 1 84 ? 0.567 6.443 -20.735 1.00 92.69 84 GLY A O 1
ATOM 651 N N . LEU A 1 85 ? 1.994 5.070 -19.665 1.00 91.38 85 LEU A N 1
ATOM 652 C CA . LEU A 1 85 ? 1.491 5.399 -18.330 1.00 91.38 85 LEU A CA 1
ATOM 653 C C . LEU A 1 85 ? 2.025 6.746 -17.839 1.00 91.38 85 LEU A C 1
ATOM 655 O O . LEU A 1 85 ? 3.140 7.167 -18.156 1.00 91.38 85 LEU A O 1
ATOM 659 N N . ARG A 1 86 ? 1.221 7.423 -17.015 1.00 88.12 86 ARG A N 1
ATOM 660 C CA . ARG A 1 86 ? 1.618 8.682 -16.380 1.00 88.12 86 ARG A CA 1
ATOM 661 C C . ARG A 1 86 ? 2.733 8.417 -15.372 1.00 88.12 86 ARG A C 1
ATOM 663 O O . ARG A 1 86 ? 2.564 7.608 -14.465 1.00 88.12 86 ARG A O 1
ATOM 670 N N . GLU A 1 87 ? 3.842 9.143 -15.516 1.00 79.94 87 GLU A N 1
ATOM 671 C CA . GLU A 1 87 ? 5.031 9.027 -14.655 1.00 79.94 87 GLU A CA 1
ATOM 672 C C . GLU A 1 87 ? 4.689 9.127 -13.161 1.00 79.94 87 GLU A C 1
ATOM 674 O O . GLU A 1 87 ? 5.109 8.296 -12.359 1.00 79.94 87 GLU A O 1
ATOM 679 N N . LYS A 1 88 ? 3.889 10.132 -12.792 1.00 75.88 88 LYS A N 1
ATOM 680 C CA . LYS A 1 88 ? 3.412 10.335 -11.422 1.00 75.88 88 LYS A CA 1
ATOM 681 C C . LYS A 1 88 ? 2.062 9.642 -11.254 1.00 75.88 88 LYS A C 1
ATOM 683 O O . LYS A 1 88 ? 1.050 10.181 -11.697 1.00 75.88 88 LYS A O 1
ATOM 688 N N . GLY A 1 89 ? 2.073 8.464 -10.636 1.00 80.00 89 GLY A N 1
ATOM 689 C CA . GLY A 1 89 ? 0.891 7.627 -10.419 1.00 80.00 89 GLY A CA 1
ATOM 690 C C . GLY A 1 89 ? 1.095 6.235 -11.008 1.00 80.00 89 GLY A C 1
ATOM 691 O O . GLY A 1 89 ? 1.929 5.477 -10.515 1.00 80.00 89 GLY A O 1
ATOM 692 N N . ASP A 1 90 ? 0.371 5.931 -12.085 1.00 86.06 90 ASP A N 1
ATOM 693 C CA . ASP A 1 90 ? 0.263 4.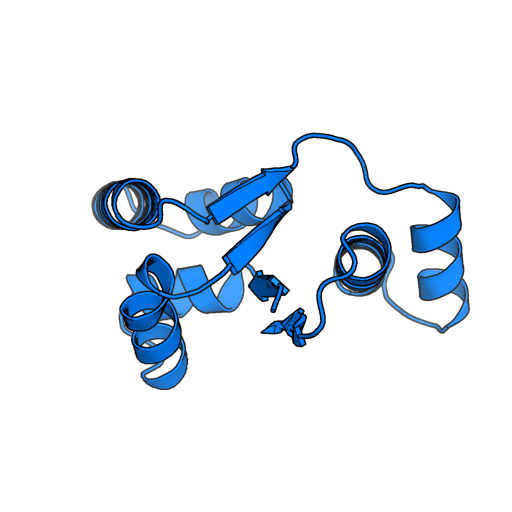589 -12.672 1.00 86.06 90 ASP A CA 1
ATOM 694 C C . ASP A 1 90 ? 1.614 3.957 -13.030 1.00 86.06 90 ASP A C 1
ATOM 696 O O . ASP A 1 90 ? 1.845 2.779 -12.755 1.00 86.06 90 ASP A O 1
ATOM 700 N N . ALA A 1 91 ? 2.540 4.730 -13.613 1.00 92.38 91 ALA A N 1
ATOM 701 C CA . ALA A 1 91 ? 3.851 4.194 -13.970 1.00 92.38 91 ALA A CA 1
ATOM 702 C C . ALA A 1 91 ? 4.683 3.847 -12.731 1.00 92.38 91 ALA A C 1
ATOM 704 O O . ALA A 1 91 ? 5.375 2.830 -12.711 1.00 92.38 91 ALA A O 1
ATOM 705 N N . PHE A 1 92 ? 4.601 4.677 -11.689 1.00 93.19 92 PHE A N 1
ATOM 706 C CA . PHE A 1 92 ? 5.303 4.449 -10.432 1.00 93.19 92 PHE A CA 1
ATOM 707 C C . PHE A 1 92 ? 4.755 3.222 -9.700 1.00 93.19 92 PHE A C 1
ATOM 709 O O . PHE A 1 92 ? 5.535 2.360 -9.298 1.00 93.19 92 PHE A O 1
ATOM 716 N N . ILE A 1 93 ? 3.432 3.119 -9.540 1.00 91.88 93 ILE A N 1
ATOM 717 C CA . ILE A 1 93 ? 2.826 2.003 -8.807 1.00 91.88 93 ILE A CA 1
ATOM 718 C C . ILE A 1 93 ? 2.967 0.689 -9.582 1.00 91.88 93 ILE A C 1
ATOM 720 O O . ILE A 1 93 ? 3.289 -0.334 -8.983 1.00 91.88 93 ILE A O 1
ATOM 724 N N . GLY A 1 94 ? 2.849 0.721 -10.915 1.00 93.69 94 GLY A N 1
ATOM 725 C CA . GLY A 1 94 ? 3.129 -0.434 -11.768 1.00 93.69 94 GLY A CA 1
ATOM 726 C C . GLY A 1 94 ? 4.572 -0.919 -11.616 1.00 93.69 94 GLY A C 1
ATOM 727 O O . GLY A 1 94 ? 4.809 -2.101 -11.372 1.00 93.69 94 GLY A O 1
ATOM 728 N N . ALA A 1 95 ? 5.536 0.005 -11.655 1.00 95.62 95 ALA A N 1
ATOM 729 C CA . ALA A 1 95 ? 6.945 -0.304 -11.428 1.00 95.62 95 ALA A CA 1
ATOM 730 C C . ALA A 1 95 ? 7.219 -0.838 -10.013 1.00 95.62 95 ALA A C 1
ATOM 732 O O . ALA A 1 95 ? 8.030 -1.748 -9.847 1.00 95.62 95 ALA A O 1
ATOM 733 N N . PHE A 1 96 ? 6.538 -0.303 -8.997 1.00 96.31 96 PHE A N 1
ATOM 734 C CA . PHE A 1 96 ? 6.638 -0.779 -7.619 1.00 96.31 96 PHE A CA 1
ATOM 735 C C . PHE A 1 96 ? 6.122 -2.215 -7.471 1.00 96.31 96 PHE A C 1
ATOM 737 O O . PHE A 1 96 ? 6.788 -3.044 -6.854 1.00 96.31 96 PHE A O 1
ATOM 744 N N . VAL A 1 97 ? 4.962 -2.519 -8.060 1.00 96.44 97 VAL A N 1
ATOM 745 C CA . VAL A 1 97 ? 4.351 -3.857 -8.049 1.00 96.44 97 VAL A CA 1
ATOM 746 C C . VAL A 1 97 ? 5.287 -4.885 -8.676 1.00 96.44 97 VAL A C 1
ATOM 748 O O . VAL A 1 97 ? 5.522 -5.931 -8.072 1.00 96.44 97 VAL A O 1
ATOM 751 N N . GLU A 1 98 ? 5.866 -4.568 -9.841 1.00 96.56 98 GLU A N 1
ATOM 752 C CA . GLU A 1 98 ? 6.853 -5.432 -10.501 1.00 96.56 98 GLU A CA 1
ATOM 753 C C . GLU A 1 98 ? 8.095 -5.630 -9.628 1.00 96.56 98 GLU A C 1
ATOM 755 O O . GLU A 1 98 ? 8.531 -6.759 -9.422 1.00 96.56 98 GLU A O 1
ATOM 760 N N . TRP A 1 99 ? 8.638 -4.549 -9.067 1.00 97.25 99 TRP A N 1
ATOM 761 C CA . TRP A 1 99 ? 9.841 -4.606 -8.241 1.00 97.25 99 TRP A CA 1
ATOM 762 C C . TRP A 1 99 ? 9.672 -5.457 -6.978 1.00 97.25 99 TRP A C 1
ATOM 764 O O . TRP A 1 99 ? 10.586 -6.179 -6.589 1.00 97.25 99 TRP A O 1
ATOM 774 N N . GLN A 1 100 ? 8.511 -5.365 -6.333 1.00 97.38 100 GLN A N 1
ATOM 775 C CA . GLN A 1 100 ? 8.228 -6.078 -5.089 1.00 97.38 100 GLN A CA 1
ATOM 776 C C . GLN A 1 100 ? 7.656 -7.483 -5.309 1.00 97.38 100 GLN A C 1
ATOM 778 O O . GLN A 1 100 ? 7.313 -8.152 -4.327 1.00 97.38 100 GLN A O 1
ATOM 783 N N . GLU A 1 101 ? 7.537 -7.918 -6.569 1.00 96.25 101 GLU A N 1
ATOM 784 C CA . GLU A 1 101 ? 6.940 -9.196 -6.976 1.00 96.25 101 GLU A CA 1
ATOM 785 C C . GLU A 1 101 ? 5.505 -9.368 -6.435 1.00 96.25 101 GLU A C 1
ATOM 787 O O . GLU A 1 101 ? 5.046 -10.461 -6.073 1.00 96.25 101 GLU A O 1
ATOM 792 N N . ALA A 1 102 ? 4.768 -8.256 -6.346 1.00 96.50 102 ALA A N 1
ATOM 793 C CA . ALA A 1 102 ? 3.367 -8.280 -5.961 1.00 96.50 102 ALA A CA 1
ATOM 794 C C . ALA A 1 102 ? 2.527 -8.859 -7.109 1.00 96.50 102 ALA A C 1
ATOM 796 O O . ALA A 1 102 ? 2.682 -8.505 -8.274 1.00 96.50 102 ALA A O 1
ATOM 797 N N . HIS A 1 103 ? 1.629 -9.780 -6.768 1.00 95.62 103 HIS A N 1
ATOM 798 C CA . HIS A 1 103 ? 0.827 -10.526 -7.739 1.00 95.62 103 HIS A CA 1
ATOM 799 C C . HIS A 1 103 ? -0.440 -9.768 -8.145 1.00 95.62 103 HIS A C 1
ATOM 801 O O . HIS A 1 103 ? -0.997 -10.012 -9.211 1.00 95.62 103 HIS A O 1
ATOM 807 N N . TYR A 1 104 ? -0.896 -8.866 -7.276 1.00 94.56 104 TYR A N 1
ATOM 808 C CA . TYR A 1 104 ? -2.096 -8.064 -7.465 1.00 94.56 104 TYR A CA 1
ATOM 809 C C . TYR A 1 104 ? -1.826 -6.628 -7.027 1.00 94.56 104 TYR A C 1
ATOM 811 O O . TYR A 1 104 ? -1.164 -6.404 -6.010 1.00 94.56 104 TYR A O 1
ATOM 819 N N . LEU A 1 105 ? -2.376 -5.688 -7.792 1.00 94.06 105 LEU A N 1
ATOM 820 C CA . LEU A 1 105 ? -2.573 -4.298 -7.402 1.00 94.06 105 LEU A CA 1
ATOM 821 C C . LEU A 1 105 ? -4.073 -4.109 -7.164 1.00 94.06 105 LEU A C 1
ATOM 823 O O . LEU A 1 105 ? -4.864 -4.446 -8.048 1.00 94.06 105 LEU A O 1
ATOM 827 N N . ILE A 1 106 ? -4.443 -3.647 -5.971 1.00 91.62 106 ILE A N 1
ATOM 828 C CA . ILE A 1 106 ? -5.835 -3.447 -5.537 1.00 91.62 106 ILE A CA 1
ATOM 829 C C . ILE A 1 106 ? -6.057 -1.983 -5.197 1.00 91.62 106 ILE A C 1
ATOM 831 O O . ILE A 1 106 ? -5.216 -1.450 -4.444 1.00 91.62 106 ILE A O 1
#

Radius of gyration: 13.72 Å; chains: 1; bounding box: 32×28×37 Å

pLDDT: mean 95.1, std 3.5, range [75.88, 98.19]

Secondary structure (DSSP, 8-state):
-EEE--HHHHHHHHHT--HHHHHHHHHGGGSEEEEEHHHHHHHHHHS-HHHHHHHHHHHHT-TTEEEE-SPPPHHHHHHHHHTT--IIIIIHHHHHHHHTT-SEE-